Protein AF-A0A6L2PI06-F1 (afdb_monomer)

Secondary structure (DSSP, 8-state):
-PPPPS-EEEEETTEE-TT--SS-SEEEEEE-SSS-EEEEEESS--GGG-EEEEEEETTS--EEEEE----

Nearest PDB structures (foldseek):
  6eg1-assembly2_C  TM=8.924E-01  e=1.027E-02  Drosophila melanogaster
  2y23-assembly1_A  TM=6.355E-01  e=8.148E-03  Homo sapiens
  3qqn-assembly1_B  TM=7.969E-0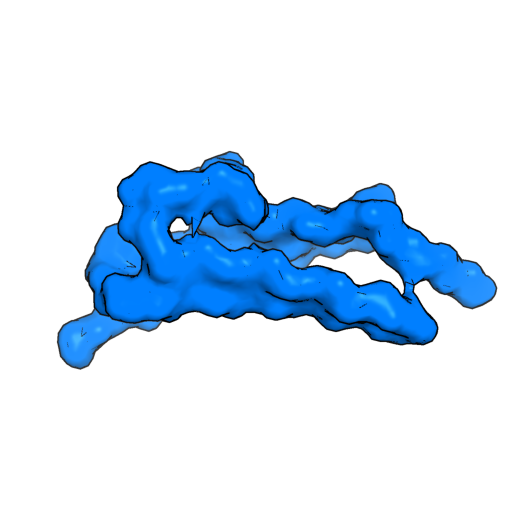1  e=9.795E-02  Homo sapiens
  7ol4-assembly1_A  TM=6.464E-01  e=1.308E-01  Mus musculus
  6o3o-assembly1_B  TM=5.604E-01  e=1.746E-01  Homo sapiens

Solvent-accessible surface area (backbone atoms only — not comparable to full-atom values): 4541 Å² total; per-residue (Å²): 132,86,76,66,61,90,47,73,47,40,25,51,72,88,40,74,50,73,81,49,65,86,83,48,59,58,48,66,52,74,48,84,47,104,66,66,49,74,47,81,46,72,52,88,78,46,65,84,70,36,42,42,39,32,46,38,38,74,79,53,80,68,51,77,46,79,44,82,53,79,135

Radius of gyration: 12.97 Å; Cα contacts (8 Å, |Δi|>4): 117; chains: 1; bounding box: 32×24×36 Å

InterPro domains:
  IPR007110 Immunoglobulin-like domain [PS50835] (1-66)
  IPR013783 Immunoglobulin-like fold [G3DSA:2.60.40.10] (1-67)
  IPR036179 Immunoglobulin-like domain superfamily [SSF48726] (3-61)
  IPR037448 Zwei Ig domain protein zig-8 [PTHR23279] (1-70)

Sequence (71 aa):
SPSPPQYVFWYHNEHMINYDTSRGGVSVSTEPGPKTHSRLIINHATHGDSGNYTCRASNTEADTIYVFVSK

Mean predicted aligned error: 3.43 Å

pLDDT: mean 92.59, std 6.65, range [54.03, 98.75]

Foldseek 3Di:
DDAWFPDKWKDFPNHTCCPDPPLHQWHWDWDDDPDIDIDITHPPDDQVSFGKIWIDTPPDDIDIDTDGDDD

Structure (mmCIF, N/CA/C/O backbone):
data_AF-A0A6L2PI06-F1
#
_entry.id   AF-A0A6L2PI06-F1
#
loop_
_atom_site.group_PDB
_atom_site.id
_atom_site.type_symbol
_atom_site.label_atom_id
_atom_site.label_alt_id
_atom_site.label_comp_id
_atom_site.label_asym_id
_atom_site.label_entity_id
_atom_site.label_seq_id
_atom_site.pdbx_PDB_ins_code
_atom_site.Cartn_x
_atom_site.Cartn_y
_atom_site.Cartn_z
_atom_site.occupancy
_atom_site.B_iso_or_equiv
_atom_site.auth_seq_id
_atom_site.auth_comp_id
_atom_site.auth_asym_id
_atom_site.auth_atom_id
_atom_site.pdbx_PDB_model_num
ATOM 1 N N . SER A 1 1 ? 19.567 -10.464 -15.394 1.00 54.03 1 SER A N 1
ATOM 2 C CA . SER A 1 1 ? 19.037 -9.604 -14.317 1.00 54.03 1 SER A CA 1
ATOM 3 C C . SER A 1 1 ? 17.542 -9.441 -14.516 1.00 54.03 1 SER A C 1
ATOM 5 O O . SER A 1 1 ? 17.161 -9.289 -15.673 1.00 54.03 1 SER A O 1
ATOM 7 N N . PRO A 1 2 ? 16.695 -9.529 -13.475 1.00 75.44 2 PRO A N 1
ATOM 8 C CA . PRO A 1 2 ? 15.255 -9.335 -13.643 1.00 75.44 2 PRO A CA 1
ATOM 9 C C . PRO A 1 2 ? 14.959 -7.900 -14.098 1.00 75.44 2 PRO A C 1
ATOM 11 O O . PRO A 1 2 ? 15.665 -6.966 -13.713 1.00 75.44 2 PRO A O 1
ATOM 14 N N . SER A 1 3 ? 13.940 -7.729 -14.940 1.00 85.19 3 SER A N 1
ATOM 15 C CA . SER A 1 3 ? 13.432 -6.4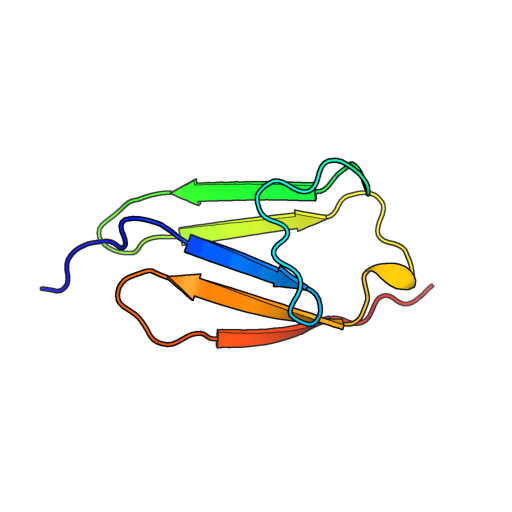06 -15.307 1.00 85.19 3 SER A CA 1
ATOM 16 C C . SER A 1 3 ? 12.693 -5.774 -14.120 1.00 85.19 3 SER A C 1
ATOM 18 O O . SER A 1 3 ? 12.114 -6.505 -13.315 1.00 85.19 3 SER A O 1
ATOM 20 N N . PRO A 1 4 ? 12.649 -4.439 -13.995 1.00 88.00 4 PRO A N 1
ATOM 21 C CA . PRO A 1 4 ? 11.753 -3.788 -13.043 1.00 88.00 4 PRO A CA 1
ATOM 22 C C . PRO A 1 4 ? 10.281 -4.165 -13.311 1.00 88.00 4 PRO A C 1
ATOM 24 O O . PRO A 1 4 ? 9.917 -4.356 -14.478 1.00 88.00 4 PRO A O 1
ATOM 27 N N . PRO A 1 5 ? 9.429 -4.289 -12.277 1.00 91.06 5 PRO A N 1
ATOM 28 C CA . PRO A 1 5 ? 7.990 -4.458 -12.463 1.00 91.06 5 PRO A CA 1
ATOM 29 C C . PRO A 1 5 ? 7.386 -3.274 -13.224 1.00 91.06 5 PRO A C 1
ATOM 31 O O . PRO A 1 5 ? 7.771 -2.125 -13.012 1.00 91.06 5 PRO A O 1
ATOM 34 N N . GLN A 1 6 ? 6.401 -3.549 -14.082 1.00 89.31 6 GLN A N 1
ATOM 35 C CA . GLN A 1 6 ? 5.661 -2.505 -14.802 1.00 89.31 6 GLN A CA 1
ATOM 36 C C . GLN A 1 6 ? 4.650 -1.791 -13.899 1.00 89.31 6 GLN A C 1
ATOM 38 O O . GLN A 1 6 ? 4.321 -0.630 -14.128 1.00 89.31 6 GLN A O 1
ATOM 43 N N . TYR A 1 7 ? 4.156 -2.483 -12.873 1.00 90.31 7 TYR A N 1
ATOM 44 C CA . TYR A 1 7 ? 3.218 -1.954 -11.892 1.00 90.31 7 TYR A CA 1
ATOM 45 C C . TYR A 1 7 ? 3.375 -2.670 -10.550 1.00 90.31 7 TYR A C 1
ATOM 47 O O . TYR A 1 7 ? 3.809 -3.825 -10.487 1.00 90.31 7 TYR A O 1
ATOM 55 N N . VAL A 1 8 ? 2.977 -1.975 -9.482 1.00 95.12 8 VAL A N 1
ATOM 56 C CA . VAL A 1 8 ? 2.833 -2.520 -8.129 1.00 95.12 8 VAL A CA 1
ATOM 57 C C . VAL A 1 8 ? 1.448 -2.150 -7.611 1.00 95.12 8 VAL A C 1
ATOM 59 O O . VAL A 1 8 ? 1.111 -0.969 -7.496 1.00 95.12 8 VAL A O 1
ATOM 62 N N . PHE A 1 9 ? 0.643 -3.161 -7.302 1.00 96.44 9 PHE A N 1
ATOM 63 C CA . PHE A 1 9 ? -0.664 -2.988 -6.683 1.00 96.44 9 PHE A CA 1
ATOM 64 C C . PHE A 1 9 ? -0.590 -3.215 -5.176 1.00 96.44 9 PHE A C 1
ATOM 66 O O . PHE A 1 9 ? 0.140 -4.086 -4.704 1.00 96.44 9 PHE A O 1
ATOM 73 N N . TRP A 1 10 ? -1.362 -2.424 -4.444 1.00 97.69 10 TRP A N 1
ATOM 74 C CA . TRP A 1 10 ? -1.572 -2.519 -3.011 1.00 97.69 10 TRP A CA 1
ATOM 75 C C . TRP A 1 10 ? -3.011 -2.933 -2.746 1.00 97.69 10 TRP A C 1
ATOM 77 O O . TRP A 1 10 ? -3.944 -2.381 -3.337 1.00 97.69 10 TRP A O 1
ATOM 87 N N . TYR A 1 11 ? -3.175 -3.883 -1.834 1.00 97.88 11 TYR A N 1
ATOM 88 C CA . TYR A 1 11 ? -4.471 -4.372 -1.385 1.00 97.88 11 TYR A CA 1
ATOM 89 C C . TYR A 1 11 ? -4.600 -4.205 0.126 1.00 97.88 11 TYR A C 1
ATOM 91 O O . TYR A 1 11 ? -3.633 -4.452 0.840 1.00 97.88 11 TYR A O 1
ATOM 99 N N . HIS A 1 12 ? -5.788 -3.829 0.599 1.00 97.88 12 HIS A N 1
ATOM 100 C CA . HIS A 1 12 ? -6.212 -3.902 1.999 1.00 97.88 12 HIS A CA 1
ATOM 101 C C . HIS A 1 12 ? -7.366 -4.901 2.102 1.00 97.88 12 HIS A C 1
ATOM 103 O O . HIS A 1 12 ? -8.406 -4.695 1.482 1.00 97.88 12 HIS A O 1
ATOM 109 N N . ASN A 1 13 ? -7.177 -6.002 2.835 1.00 97.12 13 ASN A N 1
ATOM 110 C CA . ASN A 1 13 ? -8.166 -7.084 2.979 1.00 97.12 13 ASN A CA 1
ATOM 111 C C . ASN A 1 13 ? -8.778 -7.531 1.630 1.00 97.12 13 ASN A C 1
ATOM 113 O O . ASN A 1 13 ? -9.997 -7.572 1.482 1.00 97.12 13 ASN A O 1
ATOM 117 N N . GLU A 1 14 ? -7.934 -7.830 0.637 1.00 95.56 14 GLU A N 1
ATOM 118 C CA . GLU A 1 14 ? -8.312 -8.193 -0.747 1.00 95.56 14 GLU A CA 1
ATOM 119 C C . GLU A 1 14 ? -8.882 -7.056 -1.620 1.00 95.56 14 GLU A C 1
ATOM 121 O O . GLU A 1 14 ? -9.076 -7.239 -2.824 1.00 95.56 14 GLU A O 1
ATOM 126 N N . HIS A 1 15 ? -9.101 -5.856 -1.076 1.00 95.00 15 HIS A N 1
ATOM 127 C CA . HIS A 1 15 ? -9.550 -4.698 -1.848 1.00 95.00 15 HIS A CA 1
ATOM 128 C C . HIS A 1 15 ? -8.365 -3.886 -2.378 1.00 95.00 15 HIS A C 1
ATOM 130 O O . HIS A 1 15 ? -7.497 -3.484 -1.612 1.00 95.00 15 HIS A O 1
ATOM 136 N N . MET A 1 16 ? -8.312 -3.622 -3.687 1.00 95.06 16 MET A N 1
ATOM 137 C CA . MET A 1 16 ? -7.238 -2.816 -4.282 1.00 95.06 16 MET A CA 1
ATOM 138 C C . MET A 1 16 ? -7.396 -1.337 -3.905 1.00 95.06 16 MET A C 1
ATOM 140 O O . MET A 1 16 ? -8.427 -0.741 -4.199 1.00 95.06 16 MET A O 1
ATOM 144 N N . ILE A 1 17 ? -6.346 -0.723 -3.353 1.00 95.69 17 ILE A N 1
ATOM 145 C CA . ILE A 1 17 ? -6.397 0.646 -2.801 1.00 95.69 17 ILE A CA 1
ATOM 146 C C . ILE A 1 17 ? -5.536 1.676 -3.546 1.00 95.69 17 ILE A C 1
ATOM 148 O O . ILE A 1 17 ? -5.504 2.840 -3.160 1.00 95.69 17 ILE A O 1
ATOM 152 N N . ASN A 1 18 ? -4.853 1.303 -4.637 1.00 93.12 18 ASN A N 1
ATOM 153 C CA . ASN A 1 18 ? -3.989 2.224 -5.401 1.00 93.12 18 ASN A CA 1
ATOM 154 C C . ASN A 1 18 ? -4.680 3.518 -5.855 1.00 93.12 18 ASN A C 1
ATOM 156 O O . ASN A 1 18 ? -4.020 4.546 -5.991 1.00 93.12 18 ASN A O 1
ATOM 160 N N . TYR A 1 19 ? -5.980 3.437 -6.136 1.00 87.25 19 TYR A N 1
ATOM 161 C CA . TYR A 1 19 ? -6.788 4.526 -6.684 1.00 87.25 19 TYR A CA 1
ATOM 162 C C . TYR A 1 19 ? -8.014 4.824 -5.815 1.00 87.25 19 TYR A C 1
ATOM 164 O O . TYR A 1 19 ? -8.938 5.494 -6.273 1.00 87.25 19 TYR A O 1
ATOM 172 N N . ASP A 1 20 ? -8.053 4.300 -4.586 1.00 83.81 20 ASP A N 1
ATOM 173 C CA . ASP A 1 20 ? -9.187 4.514 -3.696 1.00 83.81 20 ASP A CA 1
ATOM 174 C C . ASP A 1 20 ? -9.161 5.944 -3.140 1.00 83.81 20 ASP A C 1
ATOM 176 O O . ASP A 1 20 ? -8.331 6.313 -2.307 1.00 83.81 20 ASP A O 1
ATOM 180 N N . THR A 1 21 ? -10.085 6.768 -3.627 1.00 83.50 21 THR A N 1
ATOM 181 C CA . THR A 1 21 ? -10.277 8.147 -3.171 1.00 83.50 21 THR A CA 1
ATOM 182 C C . THR A 1 21 ? -11.358 8.272 -2.098 1.00 83.50 21 THR A C 1
ATOM 184 O O . THR A 1 21 ? -11.483 9.341 -1.502 1.00 83.50 21 THR A O 1
ATOM 187 N N . SER A 1 22 ? -12.118 7.206 -1.821 1.00 86.06 22 SER A N 1
ATOM 188 C CA . SER A 1 22 ? -13.295 7.235 -0.945 1.00 86.06 22 SER A CA 1
ATOM 189 C C . SER A 1 22 ? -12.926 7.417 0.528 1.00 86.06 22 SER A C 1
ATOM 191 O O . SER A 1 22 ? -13.544 8.222 1.224 1.00 86.06 22 SER A O 1
ATOM 193 N N . ARG A 1 23 ? -11.871 6.734 0.989 1.00 88.44 23 ARG A N 1
ATOM 194 C CA . ARG A 1 23 ? -11.334 6.874 2.351 1.00 88.44 23 ARG A CA 1
ATOM 195 C C . ARG A 1 23 ? -10.605 8.207 2.556 1.00 88.44 23 ARG A C 1
ATOM 197 O O . ARG A 1 23 ? -10.624 8.760 3.653 1.00 88.44 23 ARG 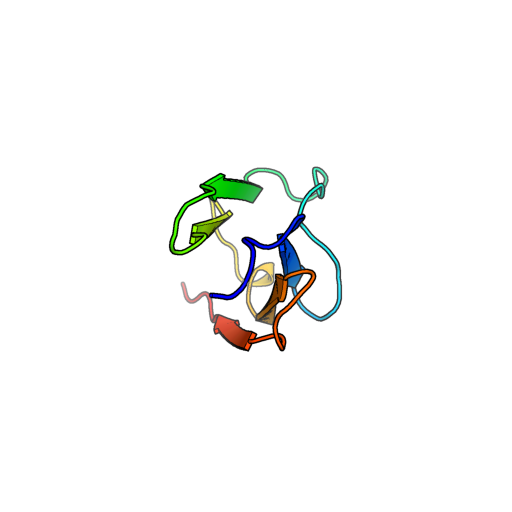A O 1
ATOM 204 N N . GLY A 1 24 ? -9.976 8.735 1.502 1.00 88.12 24 GLY A N 1
ATOM 205 C CA . GLY A 1 24 ? -9.138 9.937 1.552 1.00 88.12 24 GLY A CA 1
ATOM 206 C C . GLY A 1 24 ? -7.832 9.730 2.332 1.00 88.12 24 GLY A C 1
ATOM 207 O O . GLY A 1 24 ? -7.722 8.869 3.194 1.00 88.12 24 GLY A O 1
ATOM 208 N N . GLY A 1 25 ? -6.783 10.497 2.027 1.00 90.75 25 GLY A N 1
ATOM 209 C CA . GLY A 1 25 ? -5.505 10.410 2.755 1.00 90.75 25 GLY A CA 1
ATOM 210 C C . GLY A 1 25 ? -4.698 9.122 2.532 1.00 90.75 25 GLY A C 1
ATOM 211 O O . GLY A 1 25 ? -3.736 8.904 3.264 1.00 90.75 25 GLY A O 1
ATOM 212 N N . VAL A 1 26 ? -5.065 8.305 1.541 1.00 93.50 26 VAL A N 1
ATOM 213 C CA . VAL A 1 26 ? -4.248 7.201 1.023 1.00 93.50 26 VAL A CA 1
ATOM 214 C C . VAL A 1 26 ? -3.429 7.718 -0.152 1.00 93.50 26 VAL A C 1
ATOM 216 O O . VAL A 1 26 ? -3.960 8.391 -1.035 1.00 93.50 26 VAL A O 1
ATOM 219 N N . SER A 1 27 ? -2.137 7.414 -0.177 1.00 93.88 27 SER A N 1
ATOM 220 C CA . SER A 1 27 ? -1.296 7.654 -1.344 1.00 93.88 27 SER A CA 1
ATOM 221 C C . SER A 1 27 ? -0.335 6.500 -1.574 1.00 93.88 27 SER A C 1
ATOM 223 O O . SER A 1 27 ? 0.181 5.891 -0.637 1.00 93.88 27 SER A O 1
ATOM 225 N N . VAL A 1 28 ? -0.095 6.200 -2.847 1.00 94.62 28 VAL A N 1
ATOM 226 C CA . VAL A 1 28 ? 0.882 5.205 -3.279 1.00 94.62 28 VAL A CA 1
ATOM 227 C C . VAL A 1 28 ? 1.899 5.895 -4.175 1.00 94.62 28 VAL A C 1
ATOM 229 O O . VAL A 1 28 ? 1.528 6.546 -5.150 1.00 94.62 28 VAL A O 1
ATOM 232 N N . SER A 1 29 ? 3.183 5.732 -3.870 1.00 94.06 29 SER A N 1
ATOM 233 C CA . SER A 1 29 ? 4.283 6.122 -4.753 1.00 94.06 29 SER A CA 1
ATOM 234 C C . SER A 1 29 ? 5.105 4.897 -5.127 1.00 94.06 29 SER A C 1
ATOM 236 O O . SER A 1 29 ? 5.306 3.997 -4.316 1.00 94.06 29 SER A O 1
ATOM 238 N N . THR A 1 30 ? 5.564 4.833 -6.374 1.00 93.75 30 THR A N 1
ATOM 239 C CA . THR A 1 30 ? 6.468 3.775 -6.835 1.00 93.75 30 THR A CA 1
ATOM 240 C C . THR A 1 30 ? 7.654 4.416 -7.532 1.00 93.75 30 THR A C 1
ATOM 242 O O . THR A 1 30 ? 7.479 5.207 -8.454 1.00 93.75 30 THR A O 1
ATOM 245 N N . GLU A 1 31 ? 8.848 4.076 -7.067 1.00 93.88 31 GLU A N 1
ATOM 246 C CA . GLU A 1 31 ? 10.135 4.555 -7.551 1.00 93.88 31 GLU A CA 1
ATOM 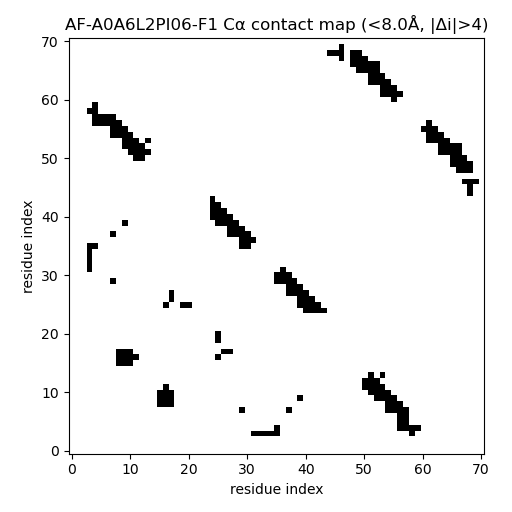247 C C . GLU A 1 31 ? 10.821 3.411 -8.314 1.00 93.88 31 GLU A C 1
ATOM 249 O O . G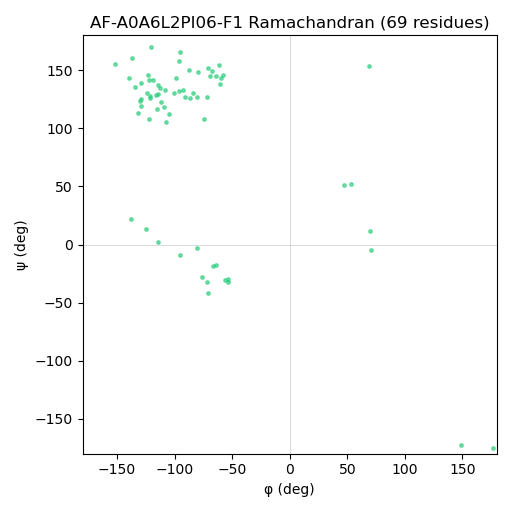LU A 1 31 ? 11.278 2.437 -7.697 1.00 93.88 31 GLU A O 1
ATOM 254 N N . PRO A 1 32 ? 10.858 3.472 -9.658 1.00 89.06 32 PRO A N 1
ATOM 255 C CA . PRO A 1 32 ? 11.565 2.489 -10.467 1.00 89.06 32 PRO A CA 1
ATOM 256 C C . PRO A 1 32 ? 13.079 2.589 -10.268 1.00 89.06 32 PRO A C 1
ATOM 258 O O . PRO A 1 32 ? 13.636 3.669 -10.079 1.00 89.06 32 PRO A O 1
ATOM 261 N N . GLY A 1 33 ? 13.768 1.460 -10.389 1.00 87.12 33 GLY A N 1
ATOM 262 C CA . GLY A 1 33 ? 15.223 1.395 -10.299 1.00 87.12 33 GLY A CA 1
ATOM 263 C C . GLY A 1 33 ? 15.728 -0.044 -10.381 1.00 87.12 33 GLY A C 1
ATOM 264 O O . GLY A 1 33 ? 14.924 -0.963 -10.563 1.00 87.12 33 GLY A O 1
ATOM 265 N N . PRO A 1 34 ? 17.045 -0.275 -10.204 1.00 85.25 34 PRO A N 1
ATOM 266 C CA . PRO A 1 34 ? 17.610 -1.626 -10.105 1.00 85.25 34 PRO A CA 1
ATOM 267 C C . PRO A 1 34 ? 16.917 -2.481 -9.035 1.00 85.25 34 PRO A C 1
ATOM 269 O O . PRO A 1 34 ? 16.815 -3.697 -9.169 1.00 85.25 34 PRO A O 1
ATOM 272 N N . LYS A 1 35 ? 16.411 -1.820 -7.989 1.00 88.06 35 LYS A N 1
ATOM 273 C CA . LYS A 1 35 ? 15.383 -2.321 -7.081 1.00 88.06 35 LYS A CA 1
ATOM 274 C C . LYS A 1 35 ? 14.224 -1.335 -7.138 1.00 88.06 35 LYS A C 1
ATOM 276 O O . LYS A 1 35 ? 14.443 -0.139 -6.979 1.00 88.06 35 LYS A O 1
ATOM 281 N N . THR A 1 36 ? 13.021 -1.825 -7.411 1.00 91.00 36 THR A N 1
ATOM 282 C CA . THR A 1 36 ? 11.825 -0.976 -7.400 1.00 91.00 36 THR A CA 1
ATOM 283 C C . THR A 1 36 ? 11.300 -0.867 -5.980 1.00 91.00 36 THR A C 1
ATOM 285 O O . THR A 1 36 ? 11.131 -1.882 -5.307 1.00 91.00 36 THR A O 1
ATOM 288 N N . HIS A 1 37 ? 11.043 0.359 -5.536 1.00 93.81 37 HIS A N 1
ATOM 289 C CA . HIS A 1 37 ? 10.507 0.647 -4.212 1.00 93.81 37 HIS A CA 1
ATOM 290 C C . HIS A 1 37 ? 9.087 1.189 -4.353 1.00 93.81 37 HIS A C 1
ATOM 292 O O . HIS A 1 37 ? 8.870 2.190 -5.025 1.00 93.81 37 HIS A O 1
ATOM 298 N N . SER A 1 38 ? 8.111 0.533 -3.728 1.00 95.38 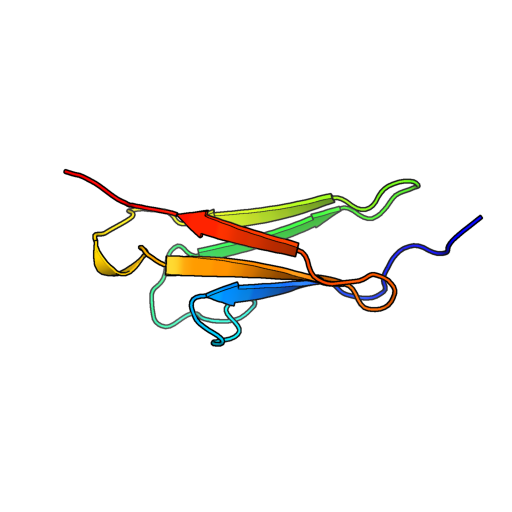38 SER A N 1
ATOM 299 C CA . SER A 1 38 ? 6.734 1.027 -3.656 1.00 95.38 38 SER A CA 1
ATOM 300 C C . SER A 1 38 ? 6.384 1.348 -2.211 1.00 95.38 38 SER A C 1
ATOM 302 O O . SER A 1 38 ? 6.732 0.590 -1.306 1.00 95.38 38 SER A O 1
ATOM 304 N N . ARG A 1 39 ? 5.716 2.478 -1.990 1.00 95.88 39 ARG A N 1
ATOM 305 C CA . ARG A 1 39 ? 5.347 2.977 -0.669 1.00 95.88 39 ARG A CA 1
ATOM 306 C C . ARG A 1 39 ? 3.868 3.329 -0.643 1.00 95.88 39 ARG A C 1
ATOM 308 O O . ARG A 1 39 ? 3.420 4.172 -1.414 1.00 95.88 39 ARG A O 1
ATOM 315 N N . LEU A 1 40 ? 3.149 2.714 0.287 1.00 96.31 40 LEU A N 1
ATOM 316 C CA . LEU A 1 40 ? 1.795 3.080 0.682 1.00 96.31 40 LEU A CA 1
ATOM 317 C C . LEU A 1 40 ? 1.860 3.986 1.919 1.00 96.31 40 LEU A C 1
ATOM 319 O O . LEU A 1 40 ? 2.568 3.681 2.879 1.00 96.31 40 LEU A O 1
ATOM 323 N N . ILE A 1 41 ? 1.132 5.100 1.898 1.00 95.69 41 ILE A N 1
ATOM 324 C CA . ILE A 1 41 ? 0.990 6.027 3.023 1.00 95.69 41 ILE A CA 1
ATOM 325 C C . ILE A 1 41 ? -0.496 6.190 3.325 1.00 95.69 41 ILE A C 1
ATOM 327 O O . ILE A 1 41 ? -1.290 6.470 2.431 1.00 95.69 41 ILE A O 1
ATOM 331 N N . ILE A 1 42 ? -0.849 6.043 4.601 1.00 94.75 42 ILE A N 1
ATOM 332 C CA . ILE A 1 42 ? -2.209 6.194 5.115 1.00 94.75 42 ILE A CA 1
ATOM 333 C C . ILE A 1 42 ? -2.178 7.280 6.192 1.00 94.75 42 ILE A C 1
ATOM 335 O O . ILE A 1 42 ? -1.639 7.082 7.278 1.00 94.75 42 ILE A O 1
ATOM 339 N N . ASN A 1 43 ? -2.728 8.452 5.882 1.00 94.75 43 ASN A N 1
ATOM 340 C CA . ASN A 1 43 ? -2.805 9.581 6.808 1.00 94.75 43 ASN A CA 1
ATOM 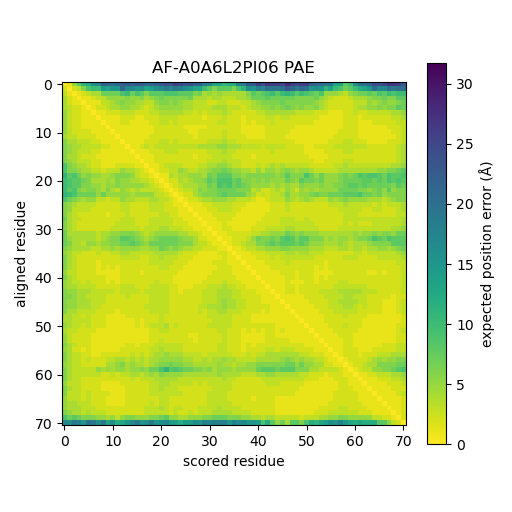341 C C . ASN A 1 43 ? -4.073 9.506 7.665 1.00 94.75 43 ASN A C 1
ATOM 343 O O . ASN A 1 43 ? -5.105 9.031 7.192 1.00 94.75 43 ASN A O 1
ATOM 347 N N . HIS A 1 44 ? -4.020 10.032 8.892 1.00 94.25 44 HIS A N 1
ATOM 348 C CA . HIS A 1 44 ? -5.149 10.026 9.838 1.00 94.25 44 HIS A CA 1
ATOM 349 C C . HIS A 1 44 ? -5.718 8.612 10.046 1.00 94.25 44 HIS A C 1
ATOM 351 O O . HIS A 1 44 ? -6.902 8.370 9.824 1.00 94.25 44 HIS A O 1
ATOM 357 N N . ALA A 1 45 ? -4.845 7.656 10.378 1.00 95.06 45 ALA A N 1
ATOM 358 C CA . ALA A 1 45 ? -5.229 6.258 10.529 1.00 95.06 45 ALA A CA 1
ATOM 359 C C . ALA A 1 45 ? -6.286 6.072 11.631 1.00 95.06 45 ALA A C 1
ATOM 361 O O . ALA A 1 45 ? -6.203 6.658 12.710 1.00 95.06 45 ALA A O 1
ATOM 362 N N . THR A 1 46 ? -7.272 5.232 11.347 1.00 95.12 46 THR A N 1
ATOM 363 C CA . THR A 1 46 ? -8.365 4.843 12.237 1.00 95.12 46 THR A CA 1
ATOM 364 C C . THR A 1 46 ? -8.339 3.332 12.451 1.00 95.12 46 THR A C 1
ATOM 366 O O . THR A 1 46 ? -7.646 2.602 11.744 1.00 95.12 46 THR A O 1
ATOM 369 N N . HIS A 1 47 ? -9.138 2.820 13.389 1.00 95.94 47 HIS A N 1
ATOM 370 C CA . HIS A 1 47 ? -9.251 1.372 13.594 1.00 95.94 47 HIS A CA 1
ATOM 371 C C . HIS A 1 47 ? -9.658 0.603 12.327 1.00 95.94 47 HIS A C 1
ATOM 373 O O . HIS A 1 47 ? -9.225 -0.536 12.161 1.00 95.94 47 HIS A O 1
ATOM 379 N N . GLY A 1 48 ? -10.436 1.225 11.429 1.00 94.81 48 GLY A N 1
ATOM 380 C CA . GLY A 1 48 ? -10.854 0.623 10.160 1.00 94.81 48 GLY A CA 1
ATOM 381 C C . GLY A 1 48 ? -9.706 0.382 9.176 1.00 94.81 48 GLY A C 1
ATOM 382 O O . GLY A 1 48 ? -9.838 -0.460 8.297 1.00 94.81 48 GLY A O 1
ATOM 383 N N . ASP A 1 49 ? -8.566 1.052 9.363 1.00 95.81 49 ASP A N 1
ATOM 384 C CA . ASP A 1 49 ? -7.360 0.825 8.564 1.00 95.81 49 ASP A CA 1
ATOM 385 C C . ASP A 1 49 ? -6.571 -0.411 9.040 1.00 95.81 49 ASP A C 1
ATOM 387 O O . ASP A 1 49 ? -5.569 -0.777 8.430 1.00 95.81 49 ASP A O 1
ATOM 391 N N . SER A 1 50 ? -6.987 -1.088 10.116 1.00 98.12 50 SER A N 1
ATOM 392 C CA . SER A 1 50 ? -6.367 -2.362 10.504 1.00 98.12 50 SER A CA 1
ATOM 393 C C . SER A 1 50 ? -6.706 -3.456 9.489 1.00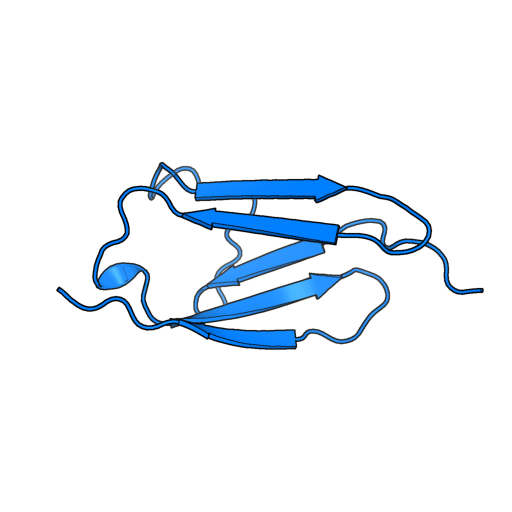 98.12 50 SER A C 1
ATOM 395 O O . SER A 1 50 ? -7.804 -3.488 8.931 1.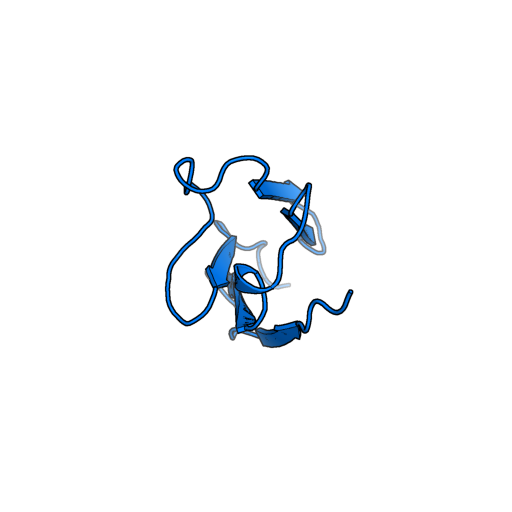00 98.12 50 SER A O 1
ATOM 397 N N . GLY A 1 51 ? -5.776 -4.373 9.240 1.00 98.25 51 GLY A N 1
ATOM 398 C CA . GLY A 1 51 ? -5.996 -5.480 8.313 1.00 98.25 51 GLY A CA 1
ATOM 399 C C . GLY A 1 51 ? -4.738 -5.937 7.596 1.00 98.25 51 GLY A C 1
ATOM 400 O O . GLY A 1 51 ? -3.629 -5.490 7.890 1.00 98.25 51 GLY A O 1
ATOM 401 N N . ASN A 1 52 ? -4.933 -6.839 6.639 1.00 98.75 52 ASN A N 1
ATOM 402 C CA . ASN A 1 52 ? -3.866 -7.328 5.779 1.00 98.75 52 ASN A CA 1
ATOM 403 C C . ASN A 1 52 ? -3.588 -6.328 4.663 1.00 98.75 52 ASN A C 1
ATOM 405 O O . ASN A 1 52 ? -4.496 -5.966 3.917 1.00 98.75 52 ASN A O 1
ATOM 409 N N . TYR A 1 53 ? -2.326 -5.939 4.536 1.00 98.31 53 TYR A N 1
ATOM 410 C CA . TYR A 1 53 ? -1.804 -5.141 3.444 1.00 98.31 53 TYR A CA 1
ATOM 411 C C . TYR A 1 53 ? -0.907 -6.004 2.573 1.00 98.31 53 TYR A C 1
ATOM 413 O O . TYR A 1 53 ? 0.118 -6.502 3.039 1.00 98.31 53 TYR A O 1
ATOM 421 N N . THR A 1 54 ? -1.283 -6.159 1.310 1.00 98.31 54 THR A N 1
ATOM 422 C CA . THR A 1 54 ? -0.543 -6.972 0.342 1.00 98.31 54 THR A CA 1
ATOM 423 C C . THR A 1 54 ? 0.027 -6.085 -0.750 1.00 98.31 54 THR A C 1
ATOM 425 O O . THR A 1 54 ? -0.712 -5.317 -1.369 1.00 98.31 54 THR A O 1
ATOM 428 N N . CYS A 1 55 ? 1.323 -6.221 -1.030 1.00 96.38 55 CYS A N 1
ATOM 429 C CA . CYS A 1 55 ? 1.942 -5.646 -2.217 1.00 96.38 55 CYS A CA 1
ATOM 430 C C . CYS A 1 55 ? 2.118 -6.734 -3.287 1.00 96.38 55 CYS A C 1
ATOM 432 O O . CYS A 1 55 ? 2.612 -7.829 -3.021 1.00 96.38 55 CYS A O 1
ATOM 434 N N . ARG A 1 56 ? 1.684 -6.446 -4.517 1.00 96.19 56 ARG A N 1
ATOM 435 C CA . ARG A 1 56 ? 1.763 -7.374 -5.651 1.00 96.19 56 ARG A CA 1
ATOM 436 C C . ARG A 1 56 ? 2.340 -6.674 -6.871 1.00 96.19 56 ARG A C 1
ATOM 438 O O . ARG A 1 56 ? 1.701 -5.787 -7.438 1.00 96.19 56 ARG A O 1
ATOM 445 N N . ALA A 1 57 ? 3.533 -7.087 -7.286 1.00 94.31 57 ALA A N 1
ATOM 446 C CA . ALA A 1 57 ? 4.187 -6.571 -8.482 1.00 94.31 57 ALA A CA 1
ATOM 447 C C . ALA A 1 57 ? 3.944 -7.484 -9.694 1.00 94.31 57 ALA A C 1
ATOM 449 O O . ALA A 1 57 ? 3.647 -8.666 -9.551 1.00 94.31 57 ALA A O 1
ATOM 450 N N . SER A 1 58 ? 4.075 -6.943 -10.907 1.00 92.50 58 SER A N 1
ATOM 451 C CA . SER A 1 58 ? 3.771 -7.671 -12.151 1.00 92.50 58 SER A CA 1
ATOM 452 C C . SER A 1 58 ? 4.672 -8.884 -12.437 1.00 92.50 58 SER A C 1
ATOM 454 O O . SER A 1 58 ? 4.345 -9.691 -13.301 1.00 92.50 58 SER A O 1
ATOM 456 N N . ASN A 1 59 ? 5.833 -8.984 -11.787 1.00 90.44 59 ASN A N 1
ATOM 457 C CA . ASN A 1 59 ? 6.852 -10.001 -12.061 1.00 90.44 59 ASN A CA 1
ATOM 458 C C . ASN A 1 59 ? 7.479 -10.602 -10.791 1.00 90.44 59 ASN A C 1
ATOM 460 O O . ASN A 1 59 ? 8.592 -11.126 -10.848 1.00 90.44 59 ASN A O 1
ATOM 464 N N . THR A 1 60 ? 6.787 -10.507 -9.655 1.00 86.25 60 THR A N 1
ATOM 465 C CA . THR A 1 60 ? 7.206 -11.109 -8.383 1.00 86.25 60 THR A CA 1
ATOM 466 C C . THR A 1 60 ? 6.014 -11.758 -7.696 1.00 86.25 60 THR A C 1
ATOM 468 O O . THR A 1 60 ? 4.867 -11.390 -7.954 1.00 86.25 60 THR A O 1
ATOM 471 N N . GLU A 1 61 ? 6.289 -12.674 -6.770 1.00 92.19 61 GLU A N 1
ATOM 472 C CA . GLU A 1 61 ? 5.282 -13.117 -5.806 1.00 92.19 61 GLU A CA 1
ATOM 473 C C . GLU A 1 61 ? 4.811 -11.940 -4.939 1.00 92.19 61 GLU A C 1
ATOM 475 O O . GLU A 1 61 ? 5.526 -10.942 -4.775 1.00 92.19 61 GLU A O 1
ATOM 480 N N . ALA A 1 62 ? 3.590 -12.053 -4.420 1.00 96.38 62 ALA A N 1
ATOM 481 C CA . ALA A 1 62 ? 3.028 -11.072 -3.504 1.00 96.38 62 ALA A CA 1
ATOM 482 C C . ALA A 1 62 ? 3.566 -11.281 -2.084 1.00 96.38 62 ALA A C 1
ATOM 484 O O . ALA A 1 62 ? 3.806 -12.414 -1.668 1.00 96.38 62 ALA A O 1
ATOM 485 N N . ASP A 1 63 ? 3.687 -10.192 -1.331 1.00 96.94 63 ASP A N 1
ATOM 486 C CA . ASP A 1 63 ? 4.021 -10.231 0.092 1.00 96.94 63 ASP A CA 1
ATOM 487 C C . ASP A 1 63 ? 2.940 -9.517 0.907 1.00 96.94 63 ASP A C 1
ATOM 489 O O . ASP A 1 63 ? 2.313 -8.571 0.422 1.00 96.94 63 ASP A O 1
ATOM 493 N N . THR A 1 64 ? 2.678 -10.003 2.121 1.00 98.38 64 THR A N 1
ATOM 494 C CA . THR A 1 64 ? 1.558 -9.550 2.957 1.00 98.38 64 THR A CA 1
ATOM 495 C C . THR A 1 64 ? 1.987 -9.305 4.393 1.00 98.38 64 THR A C 1
ATOM 497 O O . THR A 1 64 ? 2.647 -10.135 5.014 1.00 98.38 64 THR A O 1
ATOM 500 N N . ILE A 1 65 ? 1.524 -8.189 4.952 1.00 98.19 65 ILE A N 1
ATOM 501 C CA . ILE A 1 65 ? 1.710 -7.829 6.355 1.00 98.19 65 ILE A CA 1
ATOM 502 C C . ILE A 1 65 ? 0.375 -7.461 6.999 1.00 98.19 65 ILE A C 1
ATOM 504 O O . ILE A 1 65 ? -0.433 -6.750 6.408 1.00 98.19 65 ILE A O 1
ATOM 508 N N . TYR A 1 66 ? 0.149 -7.907 8.234 1.00 98.44 66 TYR A N 1
ATOM 509 C CA . TYR A 1 66 ? -0.980 -7.437 9.033 1.00 98.44 66 TYR A CA 1
ATOM 510 C C . TYR A 1 66 ? -0.596 -6.160 9.784 1.00 98.44 66 TYR A C 1
ATOM 512 O O . TYR A 1 66 ? 0.384 -6.142 10.532 1.00 98.44 66 TYR A O 1
ATOM 520 N N . VAL A 1 67 ? -1.386 -5.101 9.619 1.00 98.00 67 VAL A N 1
ATOM 521 C CA . VAL A 1 67 ? -1.232 -3.834 10.339 1.00 98.00 67 VAL A CA 1
ATOM 522 C C . VAL A 1 67 ? -2.362 -3.696 11.350 1.00 98.00 67 VAL A C 1
ATOM 524 O O . VAL A 1 67 ? -3.534 -3.891 11.029 1.00 98.00 67 VAL A O 1
ATOM 527 N N . PHE A 1 68 ? -2.006 -3.321 12.576 1.00 97.94 68 PHE A N 1
ATOM 528 C CA . PHE A 1 68 ? -2.955 -3.031 13.642 1.00 97.94 68 PHE A CA 1
ATOM 529 C C . PHE A 1 68 ? -2.850 -1.567 14.060 1.00 97.94 68 PHE A C 1
ATOM 531 O O . PHE A 1 68 ? -1.761 -1.089 14.374 1.00 97.94 68 PHE A O 1
ATOM 538 N N . VAL A 1 69 ? -3.984 -0.870 14.097 1.00 96.69 69 VAL A N 1
ATOM 539 C CA . VAL A 1 69 ? -4.077 0.517 14.563 1.00 96.69 69 VAL A CA 1
ATOM 540 C C . VAL A 1 69 ? -4.714 0.531 15.952 1.00 96.69 69 VAL A C 1
ATOM 542 O O . VAL A 1 69 ? -5.900 0.222 16.111 1.00 96.69 69 VAL A O 1
ATOM 545 N N . SER A 1 70 ? -3.922 0.893 16.962 1.00 93.38 70 SER A N 1
ATOM 546 C CA . SER A 1 70 ? -4.377 1.099 18.340 1.00 93.38 70 SER A CA 1
ATOM 547 C C . SER A 1 70 ? -4.684 2.573 18.623 1.00 93.38 70 SER A C 1
ATOM 549 O O . SER A 1 70 ? -4.316 3.450 17.844 1.00 93.38 70 SER A O 1
ATOM 551 N N . LYS A 1 71 ? -5.376 2.827 19.741 1.00 79.75 71 LYS A N 1
ATOM 552 C CA . LYS A 1 71 ? -5.559 4.181 20.286 1.00 79.75 71 LYS A CA 1
ATOM 553 C C . LYS A 1 71 ? -4.286 4.692 20.944 1.00 79.75 71 LYS A C 1
ATOM 555 O O . LYS A 1 71 ? -3.514 3.832 21.429 1.00 79.75 71 LYS A O 1
#

Organism: Coptotermes formosanus (NCBI:txid36987)